Protein AF-A0A919YF09-F1 (afdb_monomer_lite)

Radius of gyration: 13.72 Å; chains: 1; bounding box: 41×30×32 Å

Foldseek 3Di:
DDKDLPDDDLQLVLVLLLVQCVDLLFNWDPADNDSVRNSVVCCVLQVDSNSSSLFKIFDDDPNHTFWIWGWSDDLVVLETEISGGRGDPPDDDLLVVVVVRVVVNVVSVVNSHDYYDTGGRPNNPVRVVNVVVVVDDDDD

Sequence (140 aa):
MEFRDRNVRLSDIASFIAKLNQQKSHHIGYIGDQEEEIKDWIMSEFPSEDKMGRSFTLAYENGQLAGVLGFNADLHKGNAEIWGPFVLESHEDFWTVSKQLWDIGVQKLGGEISEFRGFYNRENTRGRMFIERLGANKIN

pLDDT: mean 92.24, std 8.23, range [54.19, 98.19]

Organism: NCBI:txid116718

Structure (mmCIF, N/CA/C/O backbone):
data_AF-A0A919YF09-F1
#
_entry.id   AF-A0A919YF09-F1
#
loop_
_atom_site.group_PDB
_atom_site.id
_atom_site.type_symbol
_atom_site.label_atom_id
_atom_site.label_alt_id
_atom_site.label_comp_id
_atom_site.label_asym_id
_atom_site.label_entity_id
_atom_site.label_seq_id
_atom_site.pdbx_PDB_ins_code
_atom_site.Cartn_x
_atom_site.Cartn_y
_atom_site.Cartn_z
_atom_site.occupancy
_atom_site.B_iso_or_equiv
_atom_site.auth_seq_id
_atom_site.auth_comp_id
_atom_site.auth_asym_id
_atom_site.auth_atom_id
_atom_site.pdbx_PDB_model_num
ATOM 1 N N . MET A 1 1 ? -15.146 -11.465 0.847 1.00 76.62 1 MET A N 1
ATOM 2 C CA . MET A 1 1 ? -14.755 -10.066 0.541 1.00 76.62 1 MET A CA 1
ATOM 3 C C . MET A 1 1 ? -15.139 -9.643 -0.886 1.00 76.62 1 MET A C 1
ATOM 5 O O . MET A 1 1 ? -15.192 -10.498 -1.762 1.00 76.62 1 MET A O 1
ATOM 9 N N . GLU A 1 2 ? -15.392 -8.354 -1.134 1.00 81.62 2 GLU A N 1
ATOM 10 C CA . GLU A 1 2 ? -15.571 -7.761 -2.473 1.00 81.62 2 GLU A CA 1
ATOM 11 C C . GLU A 1 2 ? -14.332 -6.946 -2.867 1.00 81.62 2 GLU A C 1
ATOM 13 O O . GLU A 1 2 ? -13.818 -6.182 -2.057 1.00 81.62 2 GLU A O 1
ATOM 18 N N . PHE A 1 3 ? -13.887 -7.034 -4.119 1.00 79.12 3 PHE A N 1
ATOM 19 C CA . PHE A 1 3 ? -12.798 -6.205 -4.646 1.00 79.12 3 PHE A CA 1
ATOM 20 C C . PHE A 1 3 ? -13.353 -5.253 -5.694 1.00 79.12 3 PHE A C 1
ATOM 22 O O . PHE A 1 3 ? -14.145 -5.662 -6.544 1.00 79.12 3 PHE A O 1
ATOM 29 N N . ARG A 1 4 ? -12.989 -3.971 -5.608 1.00 71.19 4 ARG A N 1
ATOM 30 C CA . ARG A 1 4 ? -13.553 -2.931 -6.477 1.00 71.19 4 ARG A CA 1
ATOM 31 C C . ARG A 1 4 ? -12.458 -2.178 -7.219 1.00 71.19 4 ARG A C 1
ATOM 33 O O . ARG A 1 4 ? -11.511 -1.690 -6.610 1.00 71.19 4 ARG A O 1
ATOM 40 N N . ASP A 1 5 ? -12.673 -2.027 -8.526 1.00 59.69 5 ASP A N 1
ATOM 41 C CA . ASP A 1 5 ? -11.767 -1.337 -9.457 1.00 59.69 5 ASP A CA 1
ATOM 42 C C . ASP A 1 5 ? -12.317 0.013 -9.949 1.00 59.69 5 ASP A C 1
ATOM 44 O O . ASP A 1 5 ? -11.685 0.688 -10.756 1.00 59.69 5 ASP A O 1
ATOM 48 N N . ARG A 1 6 ? -13.521 0.405 -9.509 1.00 54.19 6 ARG A N 1
ATOM 49 C CA . ARG A 1 6 ? -14.213 1.634 -9.937 1.00 54.19 6 ARG A CA 1
ATOM 50 C C . ARG A 1 6 ? -14.809 2.359 -8.730 1.00 54.19 6 ARG A C 1
ATOM 52 O O . ARG A 1 6 ? -15.214 1.706 -7.769 1.00 54.19 6 ARG A O 1
ATOM 59 N N . ASN A 1 7 ? -14.894 3.690 -8.811 1.00 65.94 7 ASN A N 1
ATOM 60 C CA . ASN A 1 7 ? -15.306 4.602 -7.729 1.00 65.94 7 ASN A CA 1
ATOM 61 C C . ASN A 1 7 ? -14.324 4.654 -6.547 1.00 65.94 7 ASN A C 1
ATOM 63 O O . ASN A 1 7 ? -14.726 4.687 -5.383 1.00 65.94 7 ASN A O 1
ATOM 67 N N . VAL A 1 8 ? -13.027 4.651 -6.854 1.00 74.94 8 VAL A N 1
ATOM 68 C CA . VAL A 1 8 ? -11.971 4.867 -5.865 1.00 74.94 8 VAL A CA 1
ATOM 69 C C . VAL A 1 8 ? -12.010 6.326 -5.416 1.00 74.94 8 VAL A C 1
ATOM 71 O O . VAL A 1 8 ? -11.800 7.230 -6.220 1.00 74.94 8 VAL A O 1
ATOM 74 N N . ARG A 1 9 ? -12.276 6.567 -4.131 1.00 89.88 9 ARG A N 1
ATOM 75 C CA . ARG A 1 9 ? -12.270 7.919 -3.562 1.00 89.88 9 ARG A CA 1
ATOM 76 C C . ARG A 1 9 ? -10.936 8.180 -2.878 1.00 89.88 9 ARG A C 1
ATOM 78 O O . ARG A 1 9 ? -10.583 7.472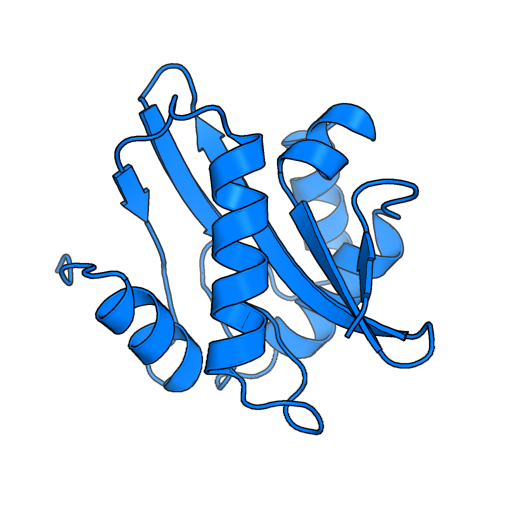 -1.938 1.00 89.88 9 ARG A O 1
ATOM 85 N N . LEU A 1 10 ? -10.246 9.237 -3.308 1.00 94.06 10 LEU A N 1
ATOM 86 C CA . LEU A 1 10 ? -8.986 9.704 -2.717 1.00 94.06 10 LEU A CA 1
ATOM 87 C C . LEU A 1 10 ? -9.071 9.810 -1.186 1.00 94.06 10 LEU A C 1
ATOM 89 O O . LEU A 1 10 ? -8.179 9.353 -0.476 1.00 94.06 10 LEU A O 1
ATOM 93 N N . SER A 1 11 ? -10.174 10.366 -0.677 1.00 94.56 11 SER A N 1
ATOM 94 C CA . SER A 1 11 ? -10.411 10.513 0.760 1.00 94.56 11 SER A CA 1
ATOM 95 C C . SER A 1 11 ? -10.466 9.180 1.502 1.00 94.56 11 SER A C 1
ATOM 97 O O . SER A 1 11 ? -9.928 9.083 2.599 1.00 94.56 11 SER A O 1
ATOM 99 N N . ASP A 1 12 ? -11.087 8.157 0.910 1.00 94.25 12 ASP A N 1
ATOM 100 C CA . ASP A 1 12 ? -11.230 6.848 1.551 1.00 94.25 12 ASP A CA 1
ATOM 101 C C . ASP A 1 12 ? -9.869 6.156 1.655 1.00 94.25 12 ASP A C 1
ATOM 103 O O . ASP A 1 12 ? -9.536 5.628 2.712 1.00 94.25 12 ASP A O 1
ATOM 107 N N . ILE A 1 13 ? -9.061 6.209 0.586 1.00 96.12 13 ILE A N 1
ATOM 108 C CA . ILE A 1 13 ? -7.699 5.659 0.587 1.00 96.12 13 ILE A CA 1
ATOM 109 C C . ILE A 1 13 ? -6.843 6.382 1.619 1.00 96.12 13 ILE A C 1
ATOM 111 O O . ILE A 1 13 ? -6.251 5.736 2.479 1.00 96.12 13 ILE A O 1
ATOM 115 N N . ALA A 1 14 ? -6.777 7.711 1.540 1.00 97.56 14 ALA A N 1
ATOM 116 C CA . ALA A 1 14 ? -5.876 8.481 2.381 1.00 97.56 14 ALA A CA 1
ATOM 117 C C . ALA A 1 14 ? -6.215 8.332 3.866 1.00 97.56 14 ALA A C 1
ATOM 119 O O . ALA A 1 14 ? -5.320 8.089 4.671 1.00 97.56 14 ALA A O 1
ATOM 120 N N . SER A 1 15 ? -7.502 8.396 4.224 1.00 97.56 15 SER A N 1
ATOM 121 C CA . SER A 1 15 ? -7.939 8.230 5.612 1.00 97.56 15 SER A CA 1
ATOM 122 C C . SER A 1 15 ? -7.673 6.813 6.130 1.00 97.56 15 SER A C 1
ATOM 124 O O . SER A 1 15 ? -7.203 6.624 7.255 1.00 97.56 15 SER A O 1
ATOM 126 N N . PHE A 1 16 ? -7.905 5.795 5.293 1.00 97.31 16 PHE A N 1
ATOM 127 C CA . PHE A 1 16 ? -7.650 4.402 5.653 1.00 97.31 16 PHE A CA 1
ATOM 128 C C . PHE A 1 16 ? -6.158 4.118 5.849 1.00 97.31 16 PHE A C 1
ATOM 130 O O . PHE A 1 16 ? -5.777 3.506 6.851 1.00 97.31 16 PHE A O 1
ATOM 137 N N . ILE A 1 17 ? -5.315 4.595 4.926 1.00 98.00 17 ILE A N 1
ATOM 138 C CA . ILE A 1 17 ? -3.862 4.477 5.041 1.00 98.00 17 ILE A CA 1
ATOM 139 C C . ILE A 1 17 ? -3.379 5.232 6.277 1.00 98.00 17 ILE A C 1
ATOM 141 O O . ILE A 1 17 ? -2.701 4.621 7.090 1.00 98.00 17 ILE A O 1
ATOM 145 N N . ALA A 1 18 ? -3.767 6.496 6.479 1.00 98.19 18 ALA A N 1
ATOM 146 C CA . ALA A 1 18 ? -3.345 7.295 7.635 1.00 98.19 18 ALA A CA 1
ATOM 147 C C . ALA A 1 18 ? -3.632 6.574 8.958 1.00 98.19 18 ALA A C 1
ATOM 149 O O . ALA A 1 18 ? -2.740 6.374 9.783 1.00 98.19 18 ALA A O 1
ATOM 150 N N . LYS A 1 19 ? -4.872 6.094 9.126 1.00 97.31 19 LYS A N 1
ATOM 151 C CA . LYS A 1 19 ? -5.314 5.392 10.336 1.00 97.31 19 LYS A CA 1
ATOM 152 C C . LYS A 1 19 ? -4.444 4.178 10.670 1.00 97.31 19 LYS A C 1
ATOM 154 O O . LYS A 1 19 ? -4.174 3.927 11.845 1.00 97.31 19 LYS A O 1
ATOM 159 N N . LEU A 1 20 ? -4.063 3.392 9.663 1.00 97.12 20 LEU A N 1
ATOM 160 C CA . LEU A 1 20 ? -3.253 2.195 9.876 1.00 97.12 20 LEU A CA 1
ATOM 161 C C . LEU A 1 20 ? -1.763 2.524 9.939 1.00 97.12 20 LEU A C 1
ATOM 163 O O . LEU A 1 20 ? -1.088 2.040 10.837 1.00 97.12 20 LEU A O 1
ATOM 167 N N . ASN A 1 21 ? -1.251 3.387 9.068 1.00 97.69 21 ASN A N 1
ATOM 168 C CA . ASN A 1 21 ? 0.176 3.682 8.966 1.00 97.69 21 ASN A CA 1
ATOM 169 C C . ASN A 1 21 ? 0.745 4.378 10.219 1.00 97.69 21 ASN A C 1
ATOM 171 O O . ASN A 1 21 ? 1.937 4.256 10.484 1.00 97.69 21 ASN A O 1
ATOM 175 N N . GLN A 1 22 ? -0.095 5.022 11.040 1.00 97.31 22 GLN A N 1
ATOM 176 C CA . GLN A 1 22 ? 0.280 5.533 12.371 1.00 97.31 22 GLN A CA 1
ATOM 177 C C . GLN A 1 22 ? 0.591 4.420 13.389 1.00 97.31 22 GLN A C 1
ATOM 179 O O . GLN A 1 22 ? 1.250 4.644 14.406 1.00 97.31 22 GLN A O 1
ATOM 184 N N . GLN A 1 23 ? 0.114 3.200 13.145 1.00 96.62 23 GLN A N 1
ATOM 185 C CA . GLN A 1 23 ? 0.363 2.046 13.997 1.00 96.62 23 GLN A CA 1
ATOM 186 C C . GLN A 1 23 ? 1.625 1.341 13.518 1.00 96.62 23 GLN A C 1
ATOM 188 O O . GLN A 1 23 ? 1.690 0.850 12.394 1.00 96.62 23 GLN A O 1
ATOM 193 N N . LYS A 1 24 ? 2.627 1.204 14.387 1.00 96.69 24 LYS A N 1
ATOM 194 C CA . LYS A 1 24 ? 3.895 0.554 14.019 1.00 96.69 24 LYS A CA 1
ATOM 195 C C . LYS A 1 24 ? 3.737 -0.878 13.488 1.00 96.69 24 LYS A C 1
ATOM 197 O O . LYS A 1 24 ? 4.557 -1.312 12.684 1.00 96.69 24 LYS A O 1
ATOM 202 N N . SER A 1 25 ? 2.682 -1.584 13.901 1.00 95.62 25 SER A N 1
ATOM 203 C CA . SER A 1 25 ? 2.310 -2.917 13.406 1.00 95.62 25 SER A CA 1
ATOM 204 C C . SER A 1 25 ? 1.819 -2.938 11.953 1.00 95.62 25 SER A C 1
ATOM 206 O O . SER A 1 25 ? 1.795 -4.005 11.351 1.00 95.62 25 SER A O 1
ATOM 208 N N . HIS A 1 26 ? 1.479 -1.783 11.380 1.00 95.94 26 HIS A N 1
ATOM 209 C CA . HIS A 1 26 ? 1.042 -1.606 9.992 1.00 95.94 26 HIS A CA 1
ATOM 210 C C . HIS A 1 26 ? 1.946 -0.642 9.206 1.00 95.94 26 HIS A C 1
ATOM 212 O O . HIS A 1 26 ? 1.826 -0.553 7.987 1.00 95.94 26 HIS A O 1
ATOM 218 N N . HIS A 1 27 ? 2.867 0.050 9.881 1.00 97.75 27 HIS A N 1
ATOM 219 C CA . HIS A 1 27 ? 3.649 1.129 9.292 1.00 97.75 27 H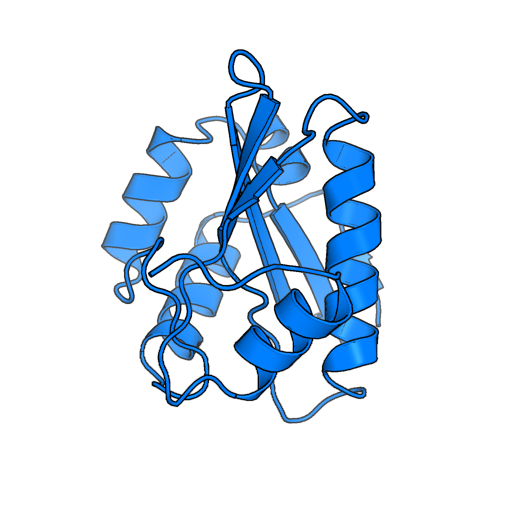IS A CA 1
ATOM 220 C C . HIS A 1 27 ? 4.555 0.670 8.136 1.00 97.75 27 HIS A C 1
ATOM 222 O O . HIS A 1 27 ? 5.300 -0.316 8.262 1.00 97.75 27 HIS A O 1
ATOM 228 N N . ILE A 1 28 ? 4.529 1.430 7.041 1.00 97.00 28 ILE A N 1
ATOM 229 C CA . ILE A 1 28 ? 5.440 1.368 5.896 1.00 97.00 28 ILE A CA 1
ATOM 230 C C . ILE A 1 28 ? 6.003 2.768 5.616 1.00 97.00 28 ILE A C 1
ATOM 232 O O . ILE A 1 28 ? 5.305 3.764 5.766 1.00 97.00 28 ILE A O 1
ATOM 236 N N . GLY A 1 29 ? 7.273 2.848 5.223 1.00 95.06 29 GLY A N 1
ATOM 237 C CA . GLY A 1 29 ? 8.020 4.108 5.157 1.00 95.06 29 GLY A CA 1
ATOM 238 C C . GLY A 1 29 ? 8.013 4.823 3.803 1.00 95.06 29 GLY A C 1
ATOM 239 O O . GLY A 1 29 ? 8.718 5.815 3.665 1.00 95.06 29 GLY A O 1
ATOM 240 N N . TYR A 1 30 ? 7.279 4.321 2.803 1.00 92.81 30 TYR A N 1
ATOM 241 C CA . TYR A 1 30 ? 7.141 4.964 1.483 1.00 92.81 30 TYR A CA 1
ATOM 242 C C . TYR A 1 30 ? 5.968 5.938 1.377 1.00 92.81 30 TYR A C 1
ATOM 244 O O . TYR A 1 30 ? 5.901 6.709 0.427 1.00 92.81 30 TYR A O 1
ATOM 252 N N . ILE A 1 31 ? 5.038 5.899 2.328 1.00 93.12 31 ILE A N 1
ATOM 253 C CA . ILE A 1 31 ? 3.890 6.797 2.359 1.00 93.12 31 ILE A CA 1
ATOM 254 C C . ILE A 1 31 ? 3.788 7.403 3.758 1.00 93.12 31 ILE A C 1
ATOM 256 O O . ILE A 1 31 ? 4.115 6.731 4.739 1.00 93.12 31 ILE A O 1
ATOM 260 N N . GLY A 1 32 ? 3.377 8.670 3.847 1.00 93.06 32 GLY A N 1
ATOM 261 C CA . GLY A 1 32 ? 3.191 9.366 5.122 1.00 93.06 32 GLY A CA 1
ATOM 262 C C . GLY A 1 32 ? 2.138 8.700 6.015 1.00 93.06 32 GLY A C 1
ATOM 263 O O . GLY A 1 32 ? 1.497 7.714 5.643 1.00 93.06 32 GLY A O 1
ATOM 264 N N . ASP A 1 33 ? 1.945 9.229 7.218 1.00 94.31 33 ASP A N 1
ATOM 265 C CA . ASP A 1 33 ? 0.934 8.747 8.172 1.00 94.31 33 ASP A CA 1
ATOM 266 C C . ASP A 1 33 ? -0.123 9.812 8.523 1.00 94.31 33 ASP A C 1
ATOM 268 O O . ASP A 1 33 ? -1.053 9.549 9.293 1.00 94.31 33 ASP A O 1
ATOM 272 N N . GLN A 1 34 ? -0.018 10.995 7.912 1.00 97.94 34 GLN A N 1
ATOM 273 C CA . GLN A 1 34 ? -0.987 12.080 8.013 1.00 97.94 34 GLN A CA 1
ATOM 274 C C . GLN A 1 34 ? -1.894 12.100 6.783 1.00 97.94 34 GLN A C 1
ATOM 276 O O . GLN A 1 34 ? -1.426 12.075 5.648 1.00 97.94 34 GLN A O 1
ATOM 281 N N . GLU A 1 35 ? -3.207 12.163 7.005 1.00 97.75 35 GLU A N 1
ATOM 282 C CA . GLU A 1 35 ? -4.198 12.044 5.929 1.00 97.75 35 GLU A CA 1
ATOM 283 C C . GLU A 1 35 ? -4.031 13.116 4.840 1.00 97.75 35 GLU A C 1
ATOM 285 O O . GLU A 1 35 ? -4.129 12.794 3.659 1.00 97.75 35 GLU A O 1
ATOM 290 N N . GLU A 1 36 ? -3.775 14.372 5.215 1.00 97.19 36 GLU A N 1
ATOM 291 C CA . GLU A 1 36 ? -3.594 15.474 4.257 1.00 97.19 36 GLU A CA 1
ATOM 292 C C . GLU A 1 36 ? -2.344 15.280 3.393 1.00 97.19 36 GLU A C 1
ATOM 294 O O . GLU A 1 36 ? -2.431 15.358 2.171 1.00 97.19 36 GLU A O 1
ATOM 299 N N . GLU A 1 37 ? -1.219 14.909 4.007 1.00 96.38 37 GLU A N 1
ATOM 300 C CA . GLU A 1 37 ? 0.014 14.595 3.283 1.00 96.38 37 GLU A CA 1
ATOM 301 C C . GLU A 1 37 ? -0.208 13.437 2.303 1.00 96.38 37 GLU A C 1
ATOM 303 O O . GLU A 1 37 ? 0.140 13.533 1.129 1.00 96.38 37 GLU A O 1
ATOM 308 N N . ILE A 1 38 ? -0.851 12.355 2.750 1.00 97.75 38 ILE A N 1
ATOM 309 C CA . ILE A 1 38 ? -1.145 11.208 1.887 1.00 97.75 38 ILE A CA 1
ATOM 310 C C . ILE A 1 38 ? -2.029 11.626 0.702 1.00 97.75 38 ILE A C 1
ATOM 312 O O . ILE A 1 38 ? -1.797 11.163 -0.416 1.00 97.75 38 ILE A O 1
ATOM 316 N N . LYS A 1 39 ? -3.028 12.498 0.910 1.00 97.31 39 LYS A N 1
ATOM 317 C CA . LYS A 1 39 ? -3.863 13.017 -0.188 1.00 97.31 39 LYS A CA 1
ATOM 318 C C . LYS A 1 39 ? -3.026 13.767 -1.213 1.00 97.31 39 LYS A C 1
ATOM 320 O O . LYS A 1 39 ? -3.180 13.502 -2.404 1.00 97.31 39 LYS A O 1
ATOM 325 N N . ASP A 1 40 ? -2.156 14.661 -0.756 1.00 96.25 40 ASP A N 1
ATOM 326 C CA . ASP A 1 40 ? -1.310 15.470 -1.632 1.00 96.25 40 ASP A CA 1
ATOM 327 C C . ASP A 1 40 ? -0.354 14.592 -2.448 1.00 96.25 40 ASP A C 1
ATOM 329 O O . ASP A 1 40 ? -0.263 14.747 -3.668 1.00 96.25 40 ASP A O 1
ATOM 333 N N . TRP A 1 41 ? 0.281 13.602 -1.812 1.00 95.38 41 TRP A N 1
ATOM 334 C CA . TRP A 1 41 ? 1.139 12.629 -2.493 1.00 95.38 41 TRP A CA 1
ATOM 335 C C . TRP A 1 41 ? 0.368 11.791 -3.519 1.00 95.38 41 TRP A C 1
ATOM 337 O O . TRP A 1 41 ? 0.786 11.705 -4.672 1.00 95.38 41 TRP A O 1
ATOM 347 N N . ILE A 1 42 ? -0.780 11.208 -3.149 1.00 96.12 42 ILE A N 1
ATOM 348 C CA . ILE A 1 42 ? -1.597 10.417 -4.087 1.00 96.12 42 ILE A CA 1
ATOM 349 C C . ILE A 1 42 ? -2.055 11.283 -5.264 1.00 96.12 42 ILE A C 1
ATOM 351 O O . ILE A 1 42 ? -2.014 10.827 -6.402 1.00 96.12 42 ILE A O 1
ATOM 355 N N . MET A 1 43 ? -2.481 12.522 -5.017 1.00 95.31 43 MET A N 1
ATOM 356 C CA . MET A 1 43 ? -2.935 13.430 -6.070 1.00 95.31 43 MET A CA 1
ATOM 357 C C . MET A 1 43 ? -1.792 13.851 -7.004 1.00 95.31 43 MET A C 1
ATOM 359 O O . MET A 1 43 ? -2.010 13.978 -8.208 1.00 95.31 43 MET A O 1
ATOM 363 N N . SER A 1 44 ? -0.583 14.038 -6.468 1.00 95.06 44 SER A N 1
ATOM 364 C CA . SER A 1 44 ? 0.618 14.349 -7.251 1.00 95.06 44 SER A CA 1
ATOM 365 C C . SER A 1 44 ? 1.037 13.176 -8.142 1.00 95.06 44 SER A C 1
ATOM 367 O O . SER A 1 44 ? 1.212 13.345 -9.350 1.00 95.06 44 SER A O 1
ATOM 369 N N . GLU A 1 45 ? 1.150 11.973 -7.573 1.00 94.69 45 GLU A N 1
ATOM 370 C CA . GLU A 1 45 ? 1.610 10.778 -8.294 1.00 94.69 45 GLU A CA 1
ATOM 371 C C . GLU A 1 45 ? 0.526 10.221 -9.242 1.00 94.69 45 GLU A C 1
ATOM 373 O O . GLU A 1 45 ? 0.809 9.745 -10.348 1.00 94.69 45 GLU A O 1
ATOM 378 N N . PHE A 1 46 ? -0.750 10.332 -8.854 1.00 94.00 46 PHE A N 1
ATOM 379 C CA . PHE A 1 46 ? -1.901 9.763 -9.561 1.00 94.00 46 PHE A CA 1
ATOM 380 C C . PHE A 1 46 ? -3.001 10.816 -9.806 1.00 94.00 46 PHE A C 1
ATOM 382 O O . PHE A 1 46 ? -4.097 10.723 -9.250 1.00 94.00 46 PHE A O 1
ATOM 389 N N . PRO A 1 47 ? -2.772 11.797 -10.701 1.00 90.44 47 PRO A N 1
ATOM 390 C CA . PRO A 1 47 ? -3.636 12.976 -10.860 1.00 90.44 47 PRO A CA 1
ATOM 391 C C . PRO A 1 47 ? -5.016 12.712 -11.490 1.00 90.44 47 PRO A C 1
ATOM 393 O O . PRO A 1 47 ? -5.767 13.653 -11.737 1.00 90.44 47 PRO A O 1
ATOM 396 N N . SER A 1 48 ? -5.366 11.461 -11.801 1.00 91.31 48 SER A N 1
ATOM 397 C CA . SER A 1 48 ? -6.680 11.100 -12.340 1.00 91.31 48 SER A CA 1
ATOM 398 C C . SER A 1 48 ? -7.232 9.842 -11.679 1.00 91.31 48 SER A C 1
ATOM 400 O O . SER A 1 48 ? -6.476 8.957 -11.275 1.00 91.31 48 SER A O 1
ATOM 402 N N . GLU A 1 49 ? -8.563 9.730 -11.626 1.00 89.12 49 GLU A N 1
ATOM 403 C CA . GLU A 1 49 ? -9.248 8.544 -11.093 1.00 89.12 49 GLU A CA 1
ATOM 404 C C . GLU A 1 49 ? -8.822 7.260 -11.812 1.00 89.12 49 GLU A C 1
ATOM 406 O O . GLU A 1 49 ? -8.610 6.241 -11.162 1.00 89.12 49 GLU A O 1
ATOM 411 N N . ASP A 1 50 ? -8.610 7.318 -13.130 1.00 89.75 50 ASP A N 1
ATOM 412 C CA . ASP A 1 50 ? -8.124 6.178 -13.914 1.00 89.75 50 ASP A CA 1
ATOM 413 C C . ASP A 1 50 ? -6.723 5.729 -13.481 1.00 89.75 50 ASP A C 1
ATOM 415 O O . ASP A 1 50 ? -6.464 4.529 -13.371 1.00 89.75 50 ASP A O 1
ATOM 419 N N . LYS A 1 51 ? -5.806 6.674 -13.226 1.00 91.56 51 LYS A N 1
ATOM 420 C CA . LYS A 1 51 ? -4.460 6.347 -12.732 1.00 91.56 51 LYS A CA 1
ATOM 421 C C . LYS A 1 51 ? -4.536 5.766 -11.326 1.00 91.56 51 LYS A C 1
ATOM 423 O O . LYS A 1 51 ? -3.965 4.712 -11.078 1.00 91.56 51 LYS A O 1
ATOM 428 N N . MET A 1 52 ? -5.305 6.392 -10.441 1.00 93.25 52 MET A N 1
ATOM 429 C CA . MET A 1 52 ? -5.498 5.911 -9.076 1.00 93.25 52 MET A CA 1
ATOM 430 C C . MET A 1 52 ? -6.149 4.516 -9.046 1.00 93.25 52 MET A C 1
ATOM 432 O O . MET A 1 52 ? -5.708 3.655 -8.293 1.00 93.25 52 MET A O 1
ATOM 436 N N . GLY A 1 53 ? -7.138 4.244 -9.902 1.00 92.31 53 GLY A N 1
ATOM 437 C CA . GLY A 1 53 ? -7.791 2.934 -10.009 1.00 92.31 53 GLY A CA 1
ATOM 438 C C . GLY A 1 53 ? -6.882 1.822 -10.546 1.00 92.31 53 GLY A C 1
ATOM 439 O O . GLY A 1 53 ? -7.078 0.651 -10.210 1.00 92.31 53 GLY A O 1
ATOM 440 N N . ARG A 1 54 ? -5.866 2.175 -11.347 1.00 92.12 54 ARG A N 1
ATOM 441 C CA . ARG A 1 54 ? -4.803 1.249 -11.772 1.00 92.12 54 ARG A CA 1
ATOM 442 C C . ARG A 1 54 ? -3.766 1.019 -10.674 1.00 92.12 54 ARG A C 1
ATOM 444 O O . ARG A 1 54 ? -3.328 -0.114 -10.504 1.00 92.12 54 ARG A O 1
ATOM 451 N N . SER A 1 55 ? -3.401 2.066 -9.939 1.00 94.50 55 SER A N 1
ATOM 452 C CA . SER A 1 55 ? -2.357 2.009 -8.911 1.00 94.50 55 SER A CA 1
ATOM 453 C C . SER A 1 55 ? -2.828 1.399 -7.595 1.00 94.50 55 SER A C 1
ATOM 455 O O . SER A 1 55 ? -2.024 0.795 -6.893 1.00 94.50 55 SER A O 1
ATOM 457 N N . PHE A 1 56 ? -4.111 1.531 -7.249 1.00 96.06 56 PHE A N 1
ATOM 458 C CA . PHE A 1 56 ? -4.670 1.022 -6.000 1.00 96.06 56 PHE A CA 1
ATOM 459 C C . PHE A 1 56 ? -5.665 -0.111 -6.228 1.00 96.06 56 PHE A C 1
ATOM 461 O O . PHE A 1 56 ? -6.498 -0.098 -7.138 1.00 96.06 56 PHE A O 1
ATOM 468 N N . THR A 1 57 ? -5.616 -1.089 -5.332 1.00 96.62 57 THR A N 1
ATOM 469 C CA . THR A 1 57 ? -6.630 -2.132 -5.208 1.00 96.62 57 THR A CA 1
ATOM 470 C C . THR A 1 57 ? -7.237 -2.074 -3.817 1.00 96.62 57 THR A C 1
ATOM 472 O O . THR A 1 57 ? -6.522 -1.976 -2.819 1.00 96.62 57 THR A O 1
ATOM 475 N N . LEU A 1 58 ? -8.569 -2.107 -3.774 1.00 95.62 58 LEU A N 1
ATOM 476 C CA . LEU A 1 58 ? -9.358 -1.961 -2.560 1.00 95.62 58 LEU A CA 1
ATOM 477 C C . LEU A 1 58 ? -10.156 -3.235 -2.296 1.00 95.62 58 LEU A C 1
ATOM 479 O O . LEU A 1 58 ? -10.817 -3.762 -3.195 1.00 95.62 58 LEU A O 1
ATOM 483 N N . ALA A 1 59 ? -10.125 -3.685 -1.048 1.00 93.75 59 ALA A N 1
ATOM 484 C CA . ALA A 1 59 ? -10.945 -4.770 -0.539 1.00 93.75 59 ALA A CA 1
ATOM 485 C C . ALA A 1 59 ? -12.039 -4.195 0.363 1.00 93.75 59 ALA A C 1
ATOM 487 O O . ALA A 1 59 ? -11.754 -3.427 1.281 1.00 93.75 59 ALA A O 1
ATOM 488 N N . TYR A 1 60 ? -13.283 -4.584 0.114 1.00 91.88 60 TYR A N 1
ATOM 489 C CA . TYR A 1 60 ? -14.454 -4.202 0.887 1.00 91.88 60 TYR A CA 1
ATOM 490 C C . TYR A 1 60 ? -15.078 -5.426 1.553 1.00 91.88 60 TYR A C 1
ATOM 492 O O . TYR A 1 60 ? -15.227 -6.484 0.941 1.00 91.88 60 TYR A O 1
ATOM 500 N N . GLU A 1 61 ? -15.524 -5.267 2.790 1.00 88.06 61 GLU A N 1
ATOM 501 C CA . GLU A 1 61 ? -16.343 -6.249 3.488 1.00 88.06 61 GLU A CA 1
ATOM 502 C C . GLU A 1 61 ? -17.607 -5.562 4.005 1.00 88.06 61 GLU A C 1
ATOM 504 O O . GLU A 1 61 ? -17.536 -4.500 4.619 1.00 88.06 61 GLU A O 1
ATOM 509 N N . ASN A 1 62 ? -18.784 -6.122 3.702 1.00 88.25 62 ASN A N 1
ATOM 510 C CA . ASN A 1 62 ? -20.084 -5.542 4.070 1.00 88.25 62 ASN A CA 1
ATOM 511 C C . ASN A 1 62 ? -20.236 -4.058 3.665 1.00 88.25 62 ASN A C 1
ATOM 513 O O . ASN A 1 62 ? -20.841 -3.256 4.374 1.00 88.25 62 ASN A O 1
ATOM 517 N N . GLY A 1 63 ? -19.654 -3.681 2.520 1.00 87.19 63 GLY A N 1
ATOM 518 C CA . GLY A 1 63 ? -19.660 -2.308 2.008 1.00 87.19 63 GLY A CA 1
ATOM 519 C C . GLY A 1 63 ? -18.674 -1.349 2.687 1.00 87.19 63 GLY A C 1
ATOM 520 O O . GLY A 1 63 ? -18.625 -0.181 2.306 1.00 87.19 63 GLY A O 1
ATOM 521 N N . GLN A 1 64 ? -17.868 -1.815 3.644 1.00 89.88 64 GLN A N 1
ATOM 522 C CA . GLN A 1 64 ? -16.838 -1.029 4.327 1.00 89.88 64 GLN A CA 1
ATOM 523 C C . GLN A 1 64 ? -15.447 -1.374 3.796 1.00 89.88 64 GLN A C 1
ATOM 525 O O . GLN A 1 64 ? -15.167 -2.531 3.496 1.00 89.88 64 GLN A O 1
ATOM 530 N N . LEU A 1 65 ? -14.573 -0.373 3.671 1.00 92.88 65 LEU A N 1
ATOM 531 C CA . LEU A 1 65 ? -13.194 -0.583 3.236 1.00 92.88 65 LEU A CA 1
ATOM 532 C C . LEU A 1 65 ? -12.438 -1.385 4.307 1.00 92.88 65 LEU A C 1
ATOM 534 O O . LEU A 1 65 ? -12.364 -0.964 5.460 1.00 92.88 65 LEU A O 1
ATOM 538 N N . ALA A 1 66 ? -11.905 -2.538 3.913 1.00 94.44 66 ALA A N 1
ATOM 539 C CA . ALA A 1 66 ? -11.245 -3.510 4.783 1.00 94.44 66 ALA A CA 1
ATOM 540 C C . ALA A 1 66 ? -9.763 -3.714 4.436 1.00 94.44 66 ALA A C 1
ATOM 542 O O . ALA A 1 66 ? -8.986 -4.150 5.289 1.00 94.44 66 ALA A O 1
ATOM 543 N N . GLY A 1 67 ? -9.349 -3.360 3.215 1.00 95.50 67 GLY A N 1
ATOM 544 C CA . GLY A 1 67 ? -7.947 -3.402 2.827 1.00 95.50 67 GLY A CA 1
ATOM 545 C C . GLY A 1 67 ? -7.597 -2.523 1.632 1.00 95.50 67 GLY A C 1
ATOM 546 O O . GLY A 1 67 ? -8.434 -2.260 0.768 1.00 95.50 67 GLY A O 1
ATOM 547 N N . VAL A 1 68 ? -6.342 -2.084 1.591 1.00 96.94 68 VAL A N 1
ATOM 548 C CA . VAL A 1 68 ? -5.761 -1.235 0.548 1.00 96.94 68 VAL A CA 1
ATOM 549 C C . VAL A 1 68 ? -4.351 -1.721 0.230 1.00 96.94 68 VAL A C 1
ATOM 551 O O . VAL A 1 68 ? -3.539 -1.940 1.131 1.00 96.94 68 VAL A O 1
ATOM 554 N N . LEU A 1 69 ? -4.048 -1.844 -1.059 1.00 97.62 69 LEU A N 1
ATOM 555 C CA . LEU A 1 69 ? -2.689 -2.004 -1.566 1.00 97.62 69 LEU A CA 1
ATOM 556 C C . LEU A 1 69 ? -2.485 -1.060 -2.750 1.00 97.62 69 LEU A C 1
ATOM 558 O O . LEU A 1 69 ? -3.269 -1.095 -3.700 1.00 97.62 69 LEU A O 1
ATOM 562 N N . GLY A 1 70 ? -1.452 -0.226 -2.673 1.00 96.94 70 GLY A N 1
ATOM 563 C CA . GLY A 1 70 ? -1.046 0.691 -3.731 1.00 96.94 70 GLY A CA 1
ATOM 564 C C . GLY A 1 70 ? 0.307 0.327 -4.336 1.00 96.94 70 GLY A C 1
ATOM 565 O O . GLY A 1 70 ? 1.164 -0.245 -3.660 1.00 96.94 70 GLY A O 1
ATOM 566 N N . PHE A 1 71 ? 0.503 0.712 -5.591 1.00 97.38 71 PHE A N 1
ATOM 567 C CA . PHE A 1 71 ? 1.784 0.658 -6.283 1.00 97.38 71 PHE A CA 1
ATOM 568 C C . PHE A 1 71 ? 2.130 2.035 -6.841 1.00 97.38 71 PHE A C 1
ATOM 570 O O . PHE A 1 71 ? 1.406 2.548 -7.697 1.00 97.38 71 PHE A O 1
ATOM 577 N N . ASN A 1 72 ? 3.251 2.607 -6.401 1.00 96.75 72 ASN A N 1
ATOM 578 C CA . ASN A 1 72 ? 3.866 3.715 -7.123 1.00 96.75 72 ASN A CA 1
ATOM 579 C C . ASN A 1 72 ? 4.835 3.150 -8.161 1.00 96.75 72 ASN A C 1
ATOM 581 O O . ASN A 1 72 ? 5.953 2.758 -7.830 1.00 96.75 72 ASN A O 1
ATOM 585 N N . ALA A 1 73 ? 4.348 3.004 -9.391 1.00 95.06 73 ALA A N 1
ATOM 586 C CA . ALA A 1 73 ? 5.027 2.299 -10.467 1.00 95.06 73 ALA A CA 1
ATOM 587 C C . ALA A 1 73 ? 5.727 3.270 -11.429 1.00 95.06 73 ALA A C 1
ATOM 589 O O . ALA A 1 73 ? 5.086 4.113 -12.056 1.00 95.06 73 ALA A O 1
ATOM 590 N N . ASP A 1 74 ? 7.032 3.083 -11.619 1.00 93.88 74 ASP A N 1
ATOM 591 C CA . ASP A 1 74 ? 7.807 3.703 -12.689 1.00 93.88 74 ASP A CA 1
ATOM 592 C C . ASP A 1 74 ? 7.909 2.708 -13.854 1.00 93.88 74 ASP A C 1
ATOM 594 O O . ASP A 1 74 ? 8.797 1.852 -13.904 1.00 93.88 74 ASP A O 1
ATOM 598 N N . LEU A 1 75 ? 6.976 2.817 -14.806 1.00 89.12 75 LEU A N 1
ATOM 599 C CA . LEU A 1 75 ? 6.914 1.941 -15.984 1.00 89.12 75 LEU A CA 1
ATOM 600 C C . LEU A 1 75 ? 8.155 2.071 -16.882 1.00 89.12 75 LEU A C 1
ATOM 602 O O . LEU A 1 75 ? 8.518 1.122 -17.571 1.00 89.12 75 LEU A O 1
ATOM 606 N N . HIS A 1 76 ? 8.843 3.218 -16.862 1.00 90.31 76 HIS A N 1
ATOM 607 C CA . HIS A 1 76 ? 10.070 3.401 -17.637 1.00 90.31 76 HIS A CA 1
ATOM 608 C C . HIS A 1 76 ? 11.241 2.628 -17.031 1.00 90.31 76 HIS A C 1
ATOM 610 O O . HIS A 1 76 ? 12.072 2.095 -17.767 1.00 90.31 76 HIS A O 1
ATOM 616 N N . LYS A 1 77 ? 11.320 2.570 -15.697 1.00 93.31 77 LYS A N 1
ATOM 617 C CA . LYS A 1 77 ? 12.348 1.801 -14.982 1.00 93.31 77 LYS A CA 1
ATOM 618 C C . LYS A 1 77 ? 11.947 0.353 -14.700 1.00 93.31 77 LYS A C 1
ATOM 620 O O . LYS A 1 77 ? 12.798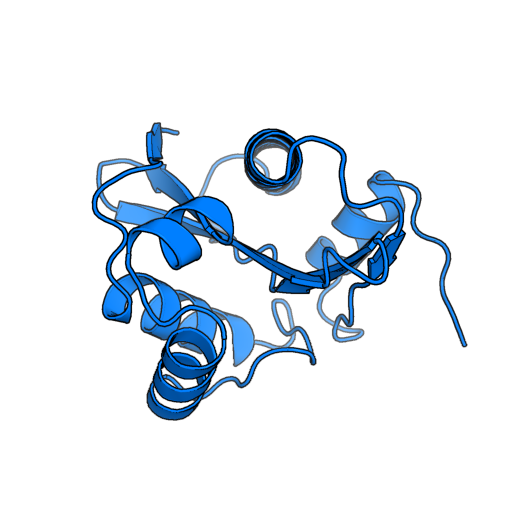 -0.423 -14.271 1.00 93.31 77 LYS A O 1
ATOM 625 N N . GLY A 1 78 ? 10.685 -0.011 -14.918 1.00 95.25 78 GLY A N 1
ATOM 626 C CA . GLY A 1 78 ? 10.163 -1.353 -14.667 1.00 95.25 78 GLY A CA 1
ATOM 627 C C . GLY A 1 78 ? 10.161 -1.732 -13.185 1.00 95.25 78 GLY A C 1
ATOM 628 O O . GLY A 1 78 ? 10.296 -2.918 -12.864 1.00 95.25 78 GLY A O 1
ATOM 629 N N . ASN A 1 79 ? 10.041 -0.745 -12.288 1.00 96.12 79 ASN A N 1
ATOM 630 C CA . ASN A 1 79 ? 9.980 -0.962 -10.845 1.00 96.12 79 ASN A CA 1
ATOM 631 C C . ASN A 1 79 ? 8.762 -0.287 -10.200 1.00 96.12 79 ASN A C 1
ATOM 633 O O . ASN A 1 79 ? 8.201 0.661 -10.745 1.00 96.12 79 ASN A O 1
ATOM 637 N N . ALA A 1 80 ? 8.339 -0.802 -9.048 1.00 97.12 80 ALA A N 1
ATOM 638 C CA . ALA A 1 80 ? 7.268 -0.207 -8.263 1.00 97.12 80 ALA A CA 1
ATOM 639 C C . ALA A 1 80 ? 7.563 -0.244 -6.763 1.00 97.12 80 ALA A C 1
ATOM 641 O O . ALA A 1 80 ? 8.021 -1.252 -6.217 1.00 97.12 80 ALA A O 1
ATOM 642 N N . GLU A 1 81 ? 7.238 0.848 -6.083 1.00 97.38 81 GLU A N 1
ATOM 643 C CA . GLU A 1 81 ? 7.166 0.887 -4.628 1.00 97.38 81 GLU A CA 1
ATOM 644 C C . GLU A 1 81 ? 5.807 0.365 -4.163 1.00 97.38 81 GLU A C 1
ATOM 646 O O . GLU A 1 81 ? 4.760 0.715 -4.710 1.00 97.38 81 GLU A O 1
ATOM 651 N N . ILE A 1 82 ? 5.825 -0.482 -3.138 1.00 97.81 82 ILE A N 1
ATOM 652 C CA . ILE A 1 82 ? 4.636 -1.074 -2.536 1.00 97.81 82 ILE A CA 1
ATOM 653 C C . ILE A 1 82 ? 4.162 -0.166 -1.403 1.00 97.81 82 ILE A C 1
ATOM 655 O O . ILE A 1 82 ? 4.857 0.012 -0.399 1.00 97.81 82 ILE A O 1
ATOM 659 N N . TRP A 1 83 ? 2.950 0.364 -1.541 1.00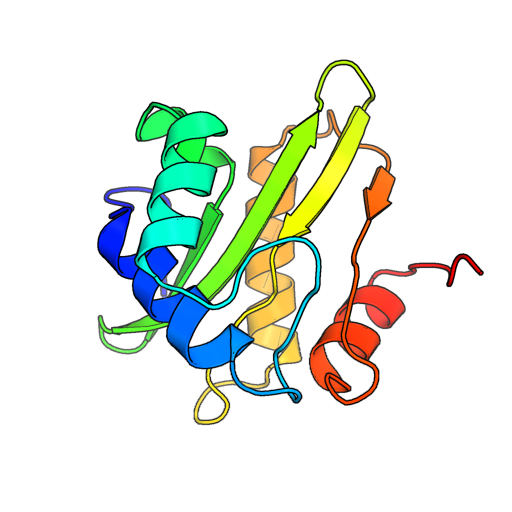 97.50 83 TRP A N 1
ATOM 660 C CA . TRP A 1 83 ? 2.261 1.134 -0.511 1.00 97.50 83 TRP A CA 1
ATOM 661 C C . TRP A 1 83 ? 1.224 0.239 0.181 1.00 97.50 83 TRP A C 1
ATOM 663 O O . TRP A 1 83 ? 0.067 0.157 -0.235 1.00 97.50 83 TRP A O 1
ATOM 673 N N . GLY A 1 84 ? 1.658 -0.478 1.222 1.00 96.75 84 GLY A N 1
ATOM 674 C CA . GLY A 1 84 ? 0.842 -1.434 1.981 1.00 96.75 84 GLY A CA 1
ATOM 675 C C . GLY A 1 84 ? 1.491 -2.823 2.063 1.00 96.75 84 GLY A C 1
ATOM 676 O O . GLY A 1 84 ? 2.711 -2.904 1.948 1.00 96.75 84 GLY A O 1
ATOM 677 N N . PRO A 1 85 ? 0.715 -3.909 2.264 1.00 96.88 85 PRO A N 1
ATOM 678 C CA . PRO A 1 85 ? -0.744 -3.935 2.361 1.00 96.88 85 PRO A CA 1
ATOM 679 C C . PRO A 1 85 ? -1.230 -3.384 3.703 1.00 96.88 85 PRO A C 1
ATOM 681 O O . PRO A 1 85 ? -0.711 -3.724 4.766 1.00 96.88 85 PRO A O 1
ATOM 684 N N . PHE A 1 86 ? -2.266 -2.556 3.645 1.00 97.19 86 PHE A N 1
ATOM 685 C CA . PHE A 1 86 ? -3.003 -2.081 4.808 1.00 97.19 86 PHE A CA 1
ATOM 686 C C . PHE A 1 86 ? -4.283 -2.905 4.907 1.00 97.19 86 PHE A C 1
ATOM 688 O O . PHE A 1 86 ? -5.126 -2.809 4.023 1.00 97.19 86 PHE A O 1
ATOM 695 N N . VAL A 1 87 ? -4.431 -3.742 5.933 1.00 96.00 87 VAL A N 1
ATOM 696 C CA . VAL A 1 87 ? -5.593 -4.634 6.102 1.00 96.00 87 VAL A CA 1
ATOM 697 C C . VAL A 1 87 ? -6.029 -4.603 7.560 1.00 96.00 87 VAL A C 1
ATOM 699 O O . VAL A 1 87 ? -5.190 -4.704 8.452 1.00 96.00 87 VAL A O 1
ATOM 702 N N . LEU A 1 88 ? -7.331 -4.464 7.807 1.00 92.62 88 LEU A N 1
ATOM 703 C CA . LEU A 1 88 ? -7.886 -4.471 9.160 1.00 92.62 88 LEU A CA 1
ATOM 704 C C . LEU A 1 88 ? -7.762 -5.859 9.811 1.00 92.62 88 LEU A C 1
ATOM 706 O O . LEU A 1 88 ? -8.057 -6.876 9.191 1.00 92.62 88 LEU A O 1
ATOM 710 N N . GLU A 1 89 ? -7.369 -5.904 11.088 1.00 78.38 89 GLU A N 1
ATOM 711 C CA . GLU A 1 89 ? -7.090 -7.169 11.787 1.00 78.38 89 GLU A CA 1
ATOM 712 C C . GLU A 1 89 ? -8.325 -8.037 12.085 1.00 78.38 89 GLU A C 1
ATOM 714 O O . GLU A 1 89 ? -8.178 -9.223 12.362 1.00 78.38 89 GLU A O 1
ATOM 719 N N . SER A 1 90 ? -9.528 -7.462 12.069 1.00 69.12 90 SER A N 1
ATOM 720 C CA . SER A 1 90 ? -10.772 -8.107 12.517 1.00 69.12 90 SER A CA 1
ATOM 721 C C . SER A 1 90 ? -11.460 -9.007 11.481 1.00 69.12 90 SER A C 1
ATOM 723 O O . SER A 1 90 ? -12.589 -9.429 11.719 1.00 69.12 90 SER A O 1
ATOM 725 N N . HIS A 1 91 ? -10.820 -9.289 10.345 1.00 61.09 91 HIS A N 1
ATOM 726 C CA . HIS A 1 91 ? -11.473 -9.899 9.178 1.00 61.09 91 HIS A CA 1
ATOM 727 C C . HIS A 1 91 ? -10.755 -11.175 8.713 1.00 61.09 91 HIS A C 1
ATOM 729 O O . HIS A 1 91 ? -9.906 -11.691 9.441 1.00 61.09 91 HIS A O 1
ATOM 735 N N . GLU A 1 92 ? -11.141 -11.719 7.545 1.00 71.19 92 GLU A N 1
ATOM 736 C CA . GLU A 1 92 ? -10.482 -12.859 6.880 1.00 71.19 92 GLU A CA 1
ATOM 737 C C . GLU A 1 92 ? -8.948 -12.845 7.065 1.00 71.19 92 GLU A C 1
ATOM 739 O O . GLU A 1 92 ? -8.327 -11.788 7.184 1.00 71.19 92 GLU A O 1
ATOM 744 N N . ASP A 1 93 ? -8.320 -14.027 7.067 1.00 87.19 93 ASP A N 1
ATOM 745 C CA . ASP A 1 93 ? -6.876 -14.167 7.279 1.00 87.19 93 ASP A CA 1
ATOM 746 C C . ASP A 1 93 ? -6.063 -13.145 6.452 1.00 87.19 93 ASP A C 1
ATOM 748 O O . ASP A 1 93 ? -6.189 -13.072 5.228 1.00 87.19 93 ASP A O 1
ATOM 752 N N . PHE A 1 94 ? -5.216 -12.358 7.134 1.00 91.56 94 PHE A N 1
ATOM 753 C CA . PHE A 1 94 ? -4.461 -11.236 6.555 1.00 91.56 94 PHE A CA 1
ATOM 754 C C . PHE A 1 94 ? -3.738 -11.613 5.259 1.00 91.56 94 PHE A C 1
ATOM 756 O O . PHE A 1 94 ? -3.680 -10.815 4.319 1.00 91.56 94 PHE A O 1
ATOM 763 N N . TRP A 1 95 ? -3.168 -12.823 5.206 1.00 93.44 95 TRP A N 1
ATOM 764 C CA . TRP A 1 95 ? -2.457 -13.298 4.026 1.00 93.44 95 TRP A CA 1
ATOM 765 C C . TRP A 1 95 ? -3.405 -13.501 2.846 1.00 93.44 95 TRP A C 1
ATOM 767 O O . TRP A 1 95 ? -3.080 -13.076 1.741 1.00 93.44 95 TRP A O 1
ATOM 777 N N . THR A 1 96 ? -4.578 -14.088 3.076 1.00 93.12 96 THR A N 1
ATOM 778 C CA . THR A 1 96 ? -5.603 -14.281 2.041 1.00 93.12 96 THR A CA 1
ATOM 779 C C . THR A 1 96 ? -6.000 -12.948 1.407 1.00 93.12 96 THR A C 1
ATOM 781 O O . THR A 1 96 ? -5.911 -12.798 0.186 1.00 93.12 96 THR A O 1
ATOM 784 N N . VAL A 1 97 ? -6.327 -11.950 2.235 1.00 94.19 97 VAL A N 1
ATOM 785 C CA . VAL A 1 97 ? -6.692 -10.604 1.769 1.00 94.19 97 VAL A CA 1
ATOM 786 C C . VAL A 1 97 ? -5.549 -9.949 1.000 1.00 94.19 97 VAL A C 1
ATOM 788 O O . VAL A 1 97 ? -5.724 -9.493 -0.130 1.00 94.19 97 VAL A O 1
ATOM 791 N N . SER A 1 98 ? -4.356 -9.935 1.593 1.00 96.00 98 SER A N 1
ATOM 792 C CA . SER A 1 98 ? -3.183 -9.277 1.014 1.00 96.00 98 SER A CA 1
ATOM 793 C C . SER A 1 98 ? -2.753 -9.923 -0.301 1.00 96.00 98 SER A C 1
ATOM 795 O O . SER A 1 98 ? -2.357 -9.223 -1.231 1.00 96.00 98 SER A O 1
ATOM 797 N N . LYS A 1 99 ? -2.859 -11.253 -0.414 1.00 96.50 99 LYS A N 1
ATOM 798 C CA . LYS A 1 99 ? -2.527 -11.982 -1.640 1.00 96.50 99 LYS A CA 1
ATOM 799 C C . LYS A 1 99 ? -3.504 -11.665 -2.770 1.00 96.50 99 LYS A C 1
ATOM 801 O O . LYS A 1 99 ? -3.068 -11.485 -3.900 1.00 96.50 99 LYS A O 1
ATOM 806 N N . GLN A 1 100 ? -4.796 -11.543 -2.472 1.00 95.62 100 GLN A N 1
ATOM 807 C CA . GLN A 1 100 ? -5.795 -11.150 -3.469 1.00 95.62 100 GLN A CA 1
ATOM 808 C C . GLN A 1 100 ? -5.614 -9.691 -3.913 1.00 95.62 100 GLN A C 1
ATOM 810 O O . GLN A 1 100 ? -5.637 -9.417 -5.112 1.00 95.62 100 GLN A O 1
ATOM 815 N N . LEU A 1 101 ? -5.358 -8.772 -2.970 1.00 96.81 101 LEU A N 1
ATOM 816 C CA . LEU A 1 101 ? -4.986 -7.384 -3.276 1.00 96.81 101 LEU A CA 1
ATOM 817 C C . LEU A 1 101 ? -3.770 -7.325 -4.214 1.00 96.81 101 LEU A C 1
ATOM 819 O O . LEU A 1 101 ? -3.776 -6.579 -5.193 1.00 96.81 101 LEU A O 1
ATOM 823 N N . TRP A 1 102 ? -2.745 -8.131 -3.922 1.00 97.62 102 TRP A N 1
ATOM 824 C CA . TRP A 1 102 ? -1.534 -8.243 -4.729 1.00 97.62 102 TRP A CA 1
ATOM 825 C C . TRP A 1 102 ? -1.815 -8.750 -6.141 1.00 97.62 102 TRP A C 1
ATOM 827 O O . TRP A 1 102 ? -1.411 -8.104 -7.100 1.00 97.62 102 TRP A O 1
ATOM 837 N N . ASP A 1 103 ? -2.518 -9.875 -6.281 1.00 96.50 103 ASP A N 1
ATOM 838 C CA . ASP A 1 103 ? -2.749 -10.505 -7.586 1.00 96.50 103 ASP A CA 1
ATOM 839 C C . ASP A 1 103 ? -3.514 -9.586 -8.538 1.00 96.50 103 ASP A C 1
ATOM 841 O O . ASP A 1 103 ? -3.108 -9.398 -9.685 1.00 96.50 103 ASP A O 1
ATOM 845 N N . ILE A 1 104 ? -4.578 -8.957 -8.036 1.00 95.94 104 ILE A N 1
ATOM 846 C CA . ILE A 1 104 ? -5.368 -7.986 -8.799 1.00 95.94 104 ILE A CA 1
ATOM 847 C C . ILE A 1 104 ? -4.511 -6.763 -9.142 1.00 95.94 104 ILE A C 1
ATOM 849 O O . ILE A 1 104 ? -4.516 -6.294 -10.280 1.00 95.94 104 ILE A O 1
ATOM 853 N N . GLY A 1 105 ? -3.754 -6.247 -8.173 1.00 95.31 105 GLY A N 1
ATOM 854 C CA . GLY A 1 105 ? -2.931 -5.061 -8.367 1.00 95.31 105 GLY A CA 1
ATOM 855 C C . GLY A 1 105 ? -1.802 -5.264 -9.380 1.00 95.31 105 GLY A C 1
ATOM 856 O O . GLY A 1 105 ? -1.641 -4.449 -10.281 1.00 95.31 105 GLY A O 1
ATOM 857 N N . VAL A 1 106 ? -1.076 -6.383 -9.318 1.00 95.44 106 VAL A N 1
ATOM 858 C CA . VAL A 1 106 ? -0.033 -6.714 -10.304 1.00 95.44 106 VAL A CA 1
ATOM 859 C C . VAL A 1 106 ? -0.633 -6.942 -11.691 1.00 95.44 106 VAL A C 1
ATOM 861 O O . VAL A 1 106 ? -0.050 -6.512 -12.685 1.00 95.44 106 VAL A O 1
ATOM 864 N N . GLN A 1 107 ? -1.821 -7.549 -11.783 1.00 94.62 107 GLN A N 1
ATOM 865 C CA . GLN A 1 107 ? -2.518 -7.702 -13.060 1.00 94.62 107 GLN A CA 1
ATOM 866 C C . GLN A 1 107 ? -2.842 -6.341 -13.706 1.00 94.62 107 GLN A C 1
ATOM 868 O O . GLN A 1 107 ? -2.702 -6.200 -14.922 1.00 94.62 107 GLN A O 1
ATOM 873 N N . LYS A 1 108 ? -3.218 -5.323 -12.916 1.00 92.44 108 LYS A N 1
ATOM 874 C CA . LYS A 1 108 ? -3.473 -3.954 -13.411 1.00 92.44 108 LYS A CA 1
ATOM 875 C C . LYS A 1 108 ? -2.230 -3.279 -13.996 1.00 92.44 108 LYS A C 1
ATOM 877 O O . LYS A 1 108 ? -2.373 -2.430 -14.872 1.00 92.44 108 LYS A O 1
ATOM 882 N N . LEU A 1 109 ? -1.035 -3.669 -13.547 1.00 91.50 109 LEU A N 1
ATOM 883 C CA . LEU A 1 109 ? 0.247 -3.155 -14.044 1.00 91.50 109 LEU A CA 1
ATOM 884 C C . LEU A 1 109 ? 0.696 -3.807 -15.365 1.00 91.50 109 LEU A C 1
ATOM 886 O O . LEU A 1 109 ? 1.754 -3.467 -15.883 1.00 91.50 109 LEU A O 1
ATOM 890 N N . GLY A 1 110 ? -0.067 -4.764 -15.908 1.00 87.38 110 GLY A N 1
ATOM 891 C CA . GLY A 1 110 ? 0.136 -5.272 -17.270 1.00 87.38 110 GLY A CA 1
ATOM 892 C C . GLY A 1 110 ? 1.437 -6.049 -17.510 1.00 87.38 110 GLY A C 1
ATOM 893 O O . GLY A 1 110 ? 1.788 -6.292 -18.660 1.00 87.38 110 GLY A O 1
ATOM 894 N N . GLY A 1 111 ? 2.153 -6.451 -16.453 1.00 86.00 111 GLY A N 1
ATOM 895 C CA . GLY A 1 111 ? 3.444 -7.144 -16.564 1.00 86.00 111 GLY A CA 1
ATOM 896 C C . GLY A 1 111 ? 4.632 -6.236 -16.908 1.00 86.00 111 GLY A C 1
ATOM 897 O O . GLY A 1 111 ? 5.711 -6.741 -17.204 1.00 86.00 111 GLY A O 1
ATOM 898 N N . GLU A 1 112 ? 4.454 -4.914 -16.854 1.00 87.06 112 GLU A N 1
ATOM 899 C CA . GLU A 1 112 ? 5.507 -3.927 -17.145 1.00 87.06 112 GLU A CA 1
ATOM 900 C C . GLU A 1 112 ? 6.506 -3.756 -15.985 1.00 87.06 112 GLU A C 1
ATOM 902 O O . GLU A 1 112 ? 7.596 -3.215 -16.161 1.00 87.06 112 GLU A O 1
ATOM 907 N N . ILE A 1 113 ? 6.149 -4.238 -14.792 1.00 95.12 113 ILE A N 1
ATOM 908 C CA . ILE A 1 113 ? 6.973 -4.152 -13.587 1.00 95.12 113 ILE A CA 1
ATOM 909 C C . ILE A 1 113 ? 7.658 -5.489 -13.315 1.00 95.12 113 ILE A C 1
ATOM 911 O O . ILE A 1 113 ? 7.010 -6.528 -13.191 1.00 95.12 113 ILE A O 1
ATOM 915 N N . SER A 1 114 ? 8.981 -5.437 -13.183 1.00 92.94 114 SER A N 1
ATOM 916 C CA . SER A 1 114 ? 9.845 -6.589 -12.900 1.00 92.94 114 SER A CA 1
ATOM 917 C C . SER A 1 114 ? 10.430 -6.570 -11.486 1.00 92.94 114 SER A C 1
ATOM 919 O O . SER A 1 114 ? 10.821 -7.614 -10.968 1.00 92.94 114 SER A O 1
ATOM 921 N N . GLU A 1 115 ? 10.457 -5.401 -10.841 1.00 95.50 115 GLU A N 1
ATOM 922 C CA . GLU A 1 115 ? 10.991 -5.218 -9.494 1.00 95.50 115 GLU A CA 1
ATOM 923 C C . GLU A 1 115 ? 9.968 -4.520 -8.591 1.00 95.50 115 GLU A C 1
ATOM 925 O O . GLU A 1 115 ? 9.464 -3.448 -8.915 1.00 95.50 115 GLU A O 1
ATOM 930 N N . PHE A 1 116 ? 9.703 -5.097 -7.420 1.00 97.12 116 PHE A N 1
ATOM 931 C CA . PHE A 1 116 ? 8.844 -4.494 -6.405 1.00 97.12 116 PHE A CA 1
ATOM 932 C C . PHE A 1 116 ? 9.630 -4.256 -5.121 1.00 97.12 116 PHE A C 1
ATOM 934 O O . PHE A 1 116 ? 10.345 -5.142 -4.649 1.00 97.12 116 PHE A O 1
ATOM 941 N N . ARG A 1 117 ? 9.476 -3.070 -4.533 1.00 97.00 117 ARG A N 1
ATOM 942 C CA . ARG A 1 117 ? 10.195 -2.665 -3.321 1.00 97.00 117 ARG A CA 1
ATOM 943 C C . ARG A 1 117 ? 9.217 -2.322 -2.216 1.00 97.00 117 ARG A C 1
ATOM 945 O O . ARG A 1 117 ? 8.291 -1.550 -2.420 1.00 97.00 117 ARG A O 1
ATOM 952 N N . GLY A 1 118 ? 9.437 -2.874 -1.029 1.00 96.44 118 GLY A N 1
ATOM 953 C CA . GLY A 1 118 ? 8.665 -2.534 0.163 1.00 96.44 118 GLY A CA 1
ATOM 954 C C . GLY A 1 118 ? 9.578 -2.058 1.281 1.00 96.44 118 GLY A C 1
ATOM 955 O O . GLY A 1 118 ? 10.670 -2.596 1.465 1.00 96.44 118 GLY A O 1
ATOM 956 N N . PHE A 1 119 ? 9.114 -1.075 2.048 1.00 96.25 119 PHE A N 1
ATOM 957 C CA . PHE A 1 119 ? 9.845 -0.535 3.186 1.00 96.25 119 PHE A CA 1
ATOM 958 C C . PHE A 1 119 ? 8.969 -0.603 4.431 1.00 96.25 119 PHE A C 1
ATOM 960 O O . PHE A 1 119 ? 8.130 0.257 4.665 1.00 96.25 119 PHE A O 1
ATOM 967 N N . TYR A 1 120 ? 9.135 -1.666 5.214 1.00 96.81 120 TYR A N 1
ATOM 968 C CA . TYR A 1 120 ? 8.265 -1.974 6.349 1.00 96.81 120 TYR A CA 1
ATOM 969 C C . TYR A 1 120 ? 8.942 -1.649 7.676 1.00 96.81 120 TYR A C 1
ATOM 971 O O . TYR A 1 120 ? 10.128 -1.941 7.871 1.00 96.81 120 TYR A O 1
ATOM 979 N N . ASN A 1 121 ? 8.168 -1.128 8.630 1.00 97.06 121 ASN A N 1
ATOM 980 C CA . ASN A 1 121 ? 8.621 -1.029 10.013 1.00 97.06 121 ASN A CA 1
ATOM 981 C C . ASN A 1 121 ? 8.998 -2.420 10.556 1.00 97.06 121 ASN A C 1
ATOM 983 O O . ASN A 1 121 ? 8.383 -3.429 10.209 1.00 97.06 121 ASN A O 1
ATOM 987 N N . ARG A 1 122 ? 9.984 -2.489 11.457 1.00 95.31 122 ARG A N 1
ATOM 988 C CA . ARG A 1 122 ? 10.387 -3.752 12.102 1.00 95.31 122 ARG A CA 1
ATOM 989 C C . ARG A 1 122 ? 9.240 -4.404 12.881 1.00 95.31 122 ARG A C 1
ATOM 991 O O . ARG A 1 122 ? 9.179 -5.632 12.936 1.00 95.31 122 ARG A O 1
ATOM 998 N N . GLU A 1 123 ? 8.349 -3.591 13.444 1.00 97.50 123 GLU A N 1
ATOM 999 C CA . GLU A 1 123 ? 7.171 -4.029 14.201 1.00 97.50 123 GLU A CA 1
ATOM 1000 C C . GLU A 1 123 ? 6.005 -4.457 13.286 1.00 97.50 123 GLU A C 1
ATOM 1002 O O . GLU A 1 123 ? 5.121 -5.189 13.731 1.00 97.50 123 GLU A O 1
ATOM 1007 N N . ASN A 1 124 ? 6.038 -4.112 11.990 1.00 96.69 124 ASN A N 1
ATOM 1008 C CA . ASN A 1 124 ? 5.074 -4.573 10.989 1.00 96.69 124 ASN A CA 1
ATOM 1009 C C . ASN A 1 124 ? 5.401 -6.004 10.531 1.00 96.69 124 ASN A C 1
ATOM 1011 O O . ASN A 1 124 ? 5.856 -6.265 9.416 1.00 96.69 124 ASN A O 1
ATOM 1015 N N . THR A 1 125 ? 5.219 -6.961 11.440 1.00 95.44 125 THR A N 1
ATOM 1016 C CA . THR A 1 125 ? 5.547 -8.374 11.209 1.00 95.44 125 THR A CA 1
ATOM 1017 C C . THR A 1 125 ? 4.727 -8.984 10.076 1.00 95.44 125 THR A C 1
ATOM 1019 O O . THR A 1 125 ? 5.283 -9.723 9.267 1.00 95.44 125 THR A O 1
ATOM 1022 N N . ARG A 1 126 ? 3.440 -8.634 9.966 1.00 94.50 126 ARG A N 1
ATOM 1023 C CA . ARG A 1 126 ? 2.539 -9.144 8.923 1.00 94.50 126 ARG A CA 1
ATOM 1024 C C . ARG A 1 126 ? 2.925 -8.642 7.531 1.00 94.50 126 ARG A C 1
ATOM 1026 O O . ARG A 1 126 ? 3.028 -9.455 6.617 1.00 94.50 126 ARG A O 1
ATOM 1033 N N . GLY A 1 127 ? 3.213 -7.349 7.376 1.00 95.31 127 GLY A N 1
ATOM 1034 C CA . GLY A 1 127 ? 3.679 -6.768 6.113 1.00 95.31 127 GLY A CA 1
ATOM 1035 C C . GLY A 1 127 ? 5.032 -7.330 5.670 1.00 95.31 127 GLY A C 1
ATOM 1036 O O . GLY A 1 127 ? 5.205 -7.697 4.507 1.00 95.31 127 GLY A O 1
ATOM 1037 N N . ARG A 1 128 ? 5.970 -7.519 6.611 1.00 95.69 128 ARG A N 1
ATOM 1038 C CA . ARG A 1 128 ? 7.247 -8.192 6.316 1.00 95.69 128 ARG A CA 1
ATOM 1039 C C . ARG A 1 128 ? 7.043 -9.643 5.880 1.00 95.69 128 ARG A C 1
ATOM 1041 O O . ARG A 1 128 ? 7.579 -10.040 4.854 1.00 95.69 128 ARG A O 1
ATOM 1048 N N . MET A 1 129 ? 6.228 -10.414 6.600 1.00 94.56 129 MET A N 1
ATOM 1049 C CA . MET A 1 129 ? 5.912 -11.792 6.206 1.00 94.56 129 MET A CA 1
ATOM 1050 C C . MET A 1 129 ? 5.209 -11.858 4.849 1.00 94.56 129 MET A C 1
ATOM 1052 O O . MET A 1 129 ? 5.445 -12.793 4.089 1.00 94.56 129 MET A O 1
ATOM 1056 N N . PHE A 1 130 ? 4.351 -10.886 4.534 1.00 96.38 130 PHE A N 1
ATOM 1057 C CA . PHE A 1 130 ? 3.704 -10.789 3.232 1.00 96.38 130 PHE A CA 1
ATOM 1058 C C . PHE A 1 130 ? 4.737 -10.669 2.112 1.00 96.38 130 PHE A C 1
ATOM 1060 O O . PHE A 1 130 ? 4.742 -11.510 1.216 1.00 96.38 130 PHE A O 1
ATOM 1067 N N . ILE A 1 131 ? 5.651 -9.695 2.184 1.00 95.44 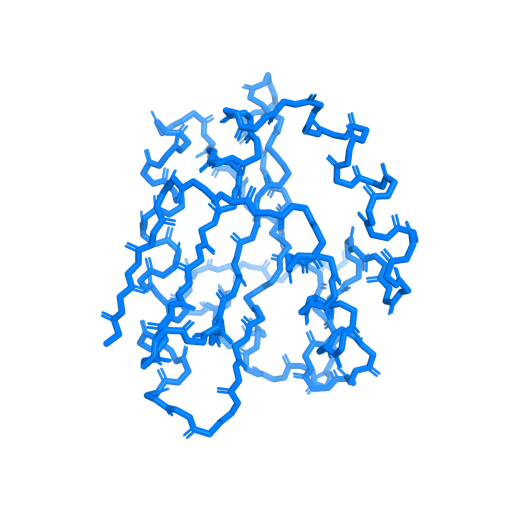131 ILE A N 1
ATOM 1068 C CA . ILE A 1 131 ? 6.634 -9.505 1.113 1.00 95.44 131 ILE A CA 1
ATOM 1069 C C . ILE A 1 131 ? 7.669 -10.647 1.063 1.00 95.44 131 ILE A C 1
ATOM 1071 O O . ILE A 1 131 ? 8.063 -11.077 -0.019 1.00 95.44 131 ILE A O 1
ATOM 1075 N N . GLU A 1 132 ? 8.046 -11.217 2.213 1.00 95.25 132 GLU A N 1
ATOM 1076 C CA . GLU A 1 132 ? 8.906 -12.409 2.295 1.00 95.25 132 GLU A CA 1
ATOM 1077 C C . GLU A 1 132 ? 8.257 -13.615 1.591 1.00 95.25 132 GLU A C 1
ATOM 1079 O O . GLU A 1 132 ? 8.910 -14.308 0.812 1.00 95.25 132 GLU A O 1
ATOM 1084 N N . ARG A 1 133 ? 6.951 -13.842 1.789 1.00 96.12 133 ARG A N 1
ATOM 1085 C CA . ARG A 1 133 ? 6.204 -14.917 1.109 1.00 96.12 133 ARG A CA 1
ATOM 1086 C C . ARG A 1 133 ? 6.012 -14.679 -0.389 1.00 96.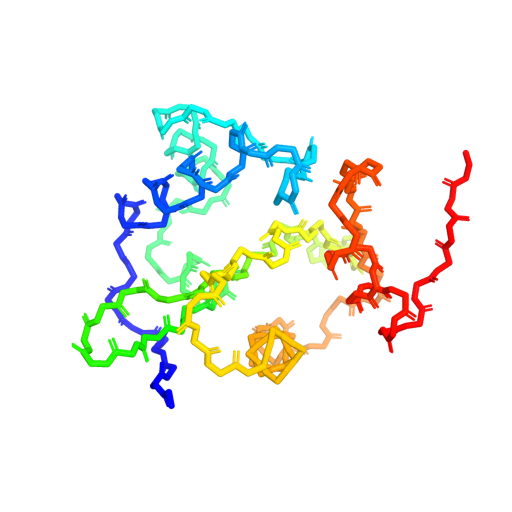12 133 ARG A C 1
ATOM 1088 O O . ARG A 1 133 ? 5.783 -15.643 -1.114 1.00 96.12 133 ARG A O 1
ATOM 1095 N N . LEU A 1 134 ? 6.112 -13.433 -0.854 1.00 95.56 134 LEU A N 1
ATOM 1096 C CA . LEU A 1 134 ? 6.177 -13.109 -2.283 1.00 95.56 134 LEU A CA 1
ATOM 1097 C C . LEU A 1 134 ? 7.576 -13.346 -2.881 1.00 95.56 134 LEU A C 1
ATOM 1099 O O . LEU A 1 134 ? 7.751 -13.203 -4.087 1.00 95.56 134 LEU A O 1
ATOM 1103 N N . GLY A 1 135 ? 8.563 -13.730 -2.062 1.00 95.19 135 GLY A N 1
ATOM 1104 C CA . GLY A 1 135 ? 9.928 -14.027 -2.495 1.00 95.19 135 GLY A CA 1
ATOM 1105 C C . GLY A 1 135 ? 10.885 -12.836 -2.429 1.00 95.19 135 GLY A C 1
ATOM 1106 O O . GLY A 1 135 ? 11.934 -12.873 -3.071 1.00 95.19 135 GLY A O 1
ATOM 1107 N N . ALA A 1 136 ? 10.553 -11.776 -1.683 1.00 92.94 136 ALA A N 1
ATOM 1108 C CA . ALA A 1 136 ? 11.453 -10.638 -1.553 1.00 92.94 136 ALA A CA 1
ATOM 1109 C C . ALA A 1 136 ? 12.740 -10.986 -0.801 1.00 92.94 136 ALA A C 1
ATOM 1111 O O . ALA A 1 136 ? 12.745 -11.691 0.208 1.00 92.94 136 ALA A O 1
ATOM 1112 N N . ASN A 1 137 ? 13.833 -10.393 -1.275 1.00 91.81 137 ASN A N 1
ATOM 1113 C CA . ASN A 1 137 ? 15.125 -10.429 -0.612 1.00 91.81 137 ASN A CA 1
ATOM 1114 C C . ASN A 1 137 ? 15.316 -9.139 0.184 1.00 91.81 137 ASN A C 1
ATOM 1116 O O . ASN A 1 137 ? 15.021 -8.047 -0.303 1.00 91.81 137 ASN A O 1
ATOM 1120 N N . LYS A 1 138 ? 15.833 -9.251 1.408 1.00 87.75 138 LYS A N 1
ATOM 1121 C CA . LYS A 1 138 ? 16.162 -8.076 2.215 1.00 87.75 138 LYS A CA 1
ATOM 1122 C C . LYS A 1 138 ? 17.383 -7.368 1.625 1.00 87.75 138 LYS A C 1
ATOM 1124 O O . LYS A 1 138 ? 18.437 -7.982 1.478 1.00 87.75 138 LYS A O 1
ATOM 1129 N N . ILE A 1 139 ? 17.244 -6.077 1.352 1.00 81.50 139 ILE A N 1
ATOM 1130 C CA . ILE A 1 139 ? 18.338 -5.198 0.932 1.00 81.50 139 ILE A CA 1
ATOM 1131 C C . ILE A 1 139 ? 18.811 -4.447 2.185 1.00 81.50 139 ILE A C 1
ATOM 1133 O O . ILE A 1 139 ? 17.980 -3.928 2.935 1.00 81.50 139 ILE A O 1
ATOM 1137 N N . ASN A 1 140 ? 20.116 -4.494 2.468 1.00 60.78 140 ASN A N 1
ATOM 1138 C CA . ASN A 1 140 ? 20.740 -3.833 3.622 1.00 60.78 140 ASN A CA 1
ATOM 1139 C C . ASN A 1 140 ? 21.227 -2.432 3.268 1.00 60.78 140 ASN A C 1
ATOM 1141 O O . ASN A 1 140 ? 21.691 -2.260 2.119 1.00 60.78 140 ASN A O 1
#

Secondary structure (DSSP, 8-state):
-EEE-S---HHHHHHHHHHHHTSTTT-BTTS-SSHHHHHHHHHHH--SHHHHHHHEEEEEETTEEEEEEEEEEETTTTEEEEEEEEE-TTSS-HHHHHHHHHHHHHHHTTT---EEE--B-TT-HHHHHHHHHTTPPPP-